Protein AF-A0A3N5ZVC8-F1 (afdb_monomer_lite)

Sequence (121 aa):
MKTKDTGLTPENLPCSFSRRNFIKYSSMAMAASAMPGVLTGCAGFKPRQDCLTQIAQTGTRHKDTVFSPVRIGSIQTRNRILRSATTLGLAEKDGRPKKELIDAYVELCEGGVGAIITGAI

Foldseek 3Di:
DDDDDDDDDPDDDPPDPDPVCPVVPVVPPPPPDDDPDPPPDDPPCPVVVVVVVVVVVPPDPPPVQQQPWDDDPPDIFRGNAEADADDPVQADPVRHHHPVNVVVVVVVVVVPGRYYDYHDD

Secondary structure (DSSP, 8-state):
------------------GGGHHHHTT--S--SS-TT----S----HHHHHHHHHHHS----HHHHHS-EEETTEEESSS-EEEEE--S-B-TTSPBPHHHHHHHHHHHHHT-SEEEEPP-

Radius of gyration: 26.49 Å; chains: 1; bounding box: 66×44×63 Å

pLDDT: mean 71.05, std 23.82, range [29.66, 97.56]

Structure (mmCIF, N/CA/C/O backbone):
data_AF-A0A3N5ZVC8-F1
#
_entry.id   AF-A0A3N5ZVC8-F1
#
loop_
_atom_site.group_PDB
_atom_site.id
_atom_site.type_symbol
_atom_site.label_atom_id
_atom_site.label_alt_id
_atom_site.label_comp_id
_atom_site.label_asym_id
_atom_site.label_entity_id
_atom_site.label_seq_id
_atom_site.pdbx_PDB_ins_code
_atom_site.Cartn_x
_atom_site.Cartn_y
_atom_site.Cartn_z
_atom_site.occupancy
_atom_site.B_iso_or_equiv
_atom_site.auth_seq_id
_atom_site.auth_comp_id
_atom_site.auth_asym_id
_atom_site.auth_atom_id
_atom_site.pdbx_PDB_model_num
ATOM 1 N N . MET A 1 1 ? -40.398 23.083 40.063 1.00 37.56 1 MET A N 1
ATOM 2 C CA . MET A 1 1 ? -39.217 22.339 40.551 1.00 37.56 1 MET A CA 1
ATOM 3 C C . MET A 1 1 ? -39.030 21.125 39.645 1.00 37.56 1 MET A C 1
ATOM 5 O O . MET A 1 1 ? -39.973 20.362 39.513 1.00 37.56 1 MET A O 1
ATOM 9 N N . LYS A 1 2 ? -37.842 21.013 39.030 1.00 33.06 2 LYS A N 1
ATOM 10 C CA . LYS A 1 2 ? -37.340 19.998 38.073 1.00 33.06 2 LYS A CA 1
ATOM 11 C C . LYS A 1 2 ? -37.788 20.080 36.597 1.00 33.06 2 LYS A C 1
ATOM 13 O O . LYS A 1 2 ? -38.912 19.770 36.230 1.00 33.06 2 LYS A O 1
ATOM 18 N N . THR A 1 3 ? -36.798 20.472 35.795 1.00 36.03 3 THR A N 1
ATOM 19 C CA . THR A 1 3 ? -36.576 20.313 34.352 1.00 36.03 3 THR A CA 1
ATOM 20 C C . THR A 1 3 ? -36.542 18.845 33.917 1.00 36.03 3 THR A C 1
ATOM 22 O O . THR A 1 3 ? -36.083 18.015 34.701 1.00 36.03 3 THR A O 1
ATOM 25 N N . LYS A 1 4 ? -36.923 18.550 32.662 1.00 34.22 4 LYS A N 1
ATOM 26 C CA . LYS A 1 4 ? -36.232 17.579 31.788 1.00 34.22 4 LYS A CA 1
ATOM 27 C C . LYS A 1 4 ? -36.441 17.939 30.316 1.00 34.22 4 LYS A C 1
ATOM 29 O O . LYS A 1 4 ? -37.566 18.055 29.839 1.00 34.22 4 LYS A O 1
ATOM 34 N N . ASP A 1 5 ? -35.313 18.109 29.649 1.00 35.38 5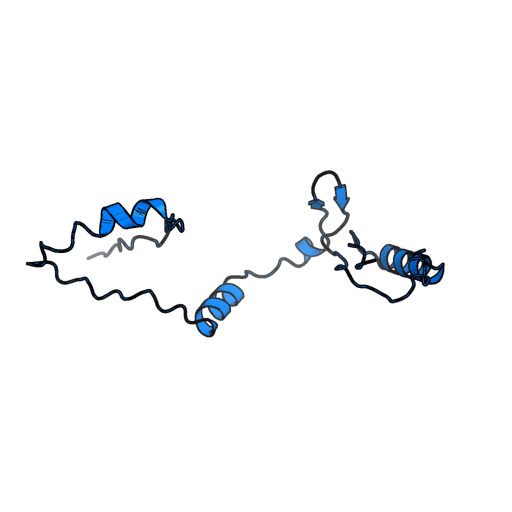 ASP A N 1
ATOM 35 C CA . ASP A 1 5 ? -35.130 18.445 28.248 1.00 35.38 5 ASP A CA 1
ATOM 36 C C . ASP A 1 5 ? -35.619 17.317 27.330 1.00 35.38 5 ASP A C 1
ATOM 38 O O . ASP A 1 5 ? -35.277 16.151 27.520 1.00 35.38 5 ASP A O 1
ATOM 42 N N . THR A 1 6 ? -36.398 17.663 26.307 1.00 33.69 6 THR A N 1
ATOM 43 C CA . THR A 1 6 ? -36.712 16.776 25.175 1.00 33.69 6 THR A CA 1
ATOM 44 C C . THR A 1 6 ? -36.137 17.389 23.903 1.00 33.69 6 THR A C 1
ATOM 46 O O . THR A 1 6 ? -36.844 17.876 23.027 1.00 33.69 6 THR A O 1
ATOM 49 N N . GLY A 1 7 ? -34.805 17.411 23.832 1.00 29.66 7 GLY A N 1
ATOM 50 C CA . GLY A 1 7 ? -34.081 17.683 22.595 1.00 29.66 7 GLY A CA 1
ATOM 51 C C . GLY A 1 7 ? -34.061 16.425 21.731 1.00 29.66 7 GLY A C 1
ATOM 52 O O . GLY A 1 7 ? -33.426 15.440 22.099 1.00 29.66 7 GLY A O 1
ATOM 53 N N . LEU A 1 8 ? -34.773 16.450 20.602 1.00 33.59 8 LEU A N 1
ATOM 54 C CA . LEU A 1 8 ? -34.627 15.455 19.540 1.00 33.59 8 LEU A CA 1
ATOM 55 C C . LEU A 1 8 ? -33.201 15.523 18.968 1.00 33.59 8 LEU A C 1
ATOM 57 O O . LEU A 1 8 ? -32.727 16.596 18.592 1.00 33.59 8 LEU A O 1
ATOM 61 N N . THR A 1 9 ? -32.533 14.376 18.893 1.00 32.16 9 THR A N 1
ATOM 62 C CA . THR A 1 9 ? -31.213 14.210 18.281 1.00 32.16 9 THR A CA 1
ATOM 63 C C . THR A 1 9 ? -31.295 14.277 16.744 1.00 32.16 9 THR A C 1
ATOM 65 O O . THR A 1 9 ? -32.297 13.858 16.159 1.00 32.16 9 THR A O 1
ATOM 68 N N . PRO A 1 10 ? -30.263 14.801 16.050 1.00 40.59 10 PRO A N 1
ATOM 69 C CA . PRO A 1 10 ? -30.205 14.841 14.591 1.00 40.59 10 PRO A CA 1
ATOM 70 C C . PRO A 1 10 ? -29.696 13.500 14.049 1.00 40.59 10 PRO A C 1
ATOM 72 O O . PRO A 1 10 ? -28.586 13.384 13.535 1.00 40.59 10 PRO A O 1
ATOM 75 N N . GLU A 1 11 ? -30.515 12.469 14.181 1.00 42.19 11 GLU A N 1
ATOM 76 C CA . GLU A 1 11 ? -30.265 11.147 13.615 1.00 42.19 11 GLU A CA 1
ATOM 77 C C . GLU A 1 11 ? -31.444 10.879 12.686 1.00 42.19 11 GLU A C 1
ATOM 79 O O . GLU A 1 11 ? -32.588 10.992 13.116 1.00 42.19 11 GLU A O 1
ATOM 84 N N . ASN A 1 12 ? -31.162 10.574 11.415 1.00 39.25 12 ASN A N 1
ATOM 85 C CA . ASN A 1 12 ? -32.102 10.410 10.289 1.00 39.25 12 ASN A CA 1
ATOM 86 C C . ASN A 1 12 ? -32.238 11.626 9.355 1.00 39.25 12 ASN A C 1
ATOM 88 O O . ASN A 1 12 ? -33.325 12.155 9.134 1.00 39.25 12 ASN A O 1
ATOM 92 N N . LEU A 1 13 ? -31.139 12.002 8.696 1.00 42.09 13 LEU A N 1
ATOM 93 C CA . LEU A 1 13 ? -31.212 12.686 7.402 1.00 42.09 13 LEU A CA 1
ATOM 94 C C . LEU A 1 13 ? -31.060 11.642 6.283 1.00 42.09 13 LEU A C 1
ATOM 96 O O . LEU A 1 13 ? -29.940 11.190 6.030 1.00 42.09 13 LEU A O 1
ATOM 100 N N . PRO A 1 14 ? -32.139 11.234 5.587 1.00 35.66 14 PRO A N 1
ATOM 101 C CA . PRO A 1 14 ? -32.006 10.434 4.380 1.00 35.66 14 PRO A CA 1
ATOM 102 C C . PRO A 1 14 ? -31.435 11.319 3.267 1.00 35.66 14 PRO A C 1
ATOM 104 O O . PRO A 1 14 ? -32.157 12.028 2.566 1.00 35.66 14 PRO A O 1
ATOM 107 N N . CYS A 1 15 ? -30.118 11.270 3.083 1.00 37.91 15 CYS A N 1
ATOM 108 C CA . CYS A 1 15 ? -29.471 11.845 1.912 1.00 37.91 15 CYS A CA 1
ATOM 109 C C . CYS A 1 15 ? -29.767 10.946 0.700 1.00 37.91 15 CYS A C 1
ATOM 111 O O . CYS A 1 15 ? -28.985 10.074 0.337 1.00 37.91 15 CYS A O 1
ATOM 113 N N . SER A 1 16 ? -30.946 11.105 0.095 1.00 38.03 16 SER A N 1
ATOM 114 C CA . SER A 1 16 ? -31.233 10.537 -1.225 1.00 38.03 16 SER A CA 1
ATOM 115 C C . SER A 1 16 ? -32.123 11.480 -2.032 1.00 38.03 16 SER A C 1
ATOM 117 O O . SER A 1 16 ? -33.337 11.328 -2.152 1.00 38.03 16 SER A O 1
ATOM 119 N N . PHE A 1 17 ? -31.497 12.497 -2.621 1.00 41.44 17 PHE A N 1
ATOM 120 C CA . PHE A 1 17 ? -32.163 13.340 -3.606 1.00 41.44 17 PHE A CA 1
ATOM 121 C C . PHE A 1 17 ? -32.155 12.623 -4.967 1.00 41.44 17 PHE A C 1
ATOM 123 O O . PHE A 1 17 ? -31.261 12.797 -5.792 1.00 41.44 17 PHE A O 1
ATOM 130 N N . SER A 1 18 ? -33.129 11.733 -5.181 1.00 49.72 18 SER A N 1
ATOM 131 C CA . SER A 1 18 ? -33.330 11.045 -6.462 1.00 49.72 18 SER A CA 1
ATOM 132 C C . SER A 1 18 ? -34.078 11.943 -7.450 1.00 49.72 18 SER A C 1
ATOM 134 O O . SER A 1 18 ? -35.135 12.488 -7.123 1.00 49.72 18 SER A O 1
ATOM 136 N N . ARG A 1 19 ? -33.577 12.034 -8.695 1.00 50.72 19 ARG A N 1
ATOM 137 C CA . ARG A 1 19 ? -34.160 12.830 -9.799 1.00 50.72 19 ARG A CA 1
ATOM 138 C C . ARG A 1 19 ? -35.652 12.551 -10.059 1.00 50.72 19 ARG A C 1
ATOM 140 O O . ARG A 1 19 ? -36.325 13.390 -10.644 1.00 50.72 19 ARG A O 1
ATOM 147 N N . ARG A 1 20 ? -36.192 11.410 -9.610 1.00 49.09 20 ARG A N 1
ATOM 148 C CA . ARG A 1 20 ? -37.611 11.042 -9.791 1.00 49.09 20 ARG A CA 1
ATOM 149 C C . ARG A 1 20 ? -38.582 11.812 -8.891 1.00 49.09 20 ARG A C 1
ATOM 151 O O . ARG A 1 20 ? -39.764 11.872 -9.214 1.00 49.09 20 ARG A O 1
ATOM 158 N N . ASN A 1 21 ? -38.115 12.424 -7.801 1.00 45.31 21 ASN A N 1
ATOM 159 C CA . ASN A 1 21 ? -38.999 13.118 -6.859 1.00 45.31 21 ASN A CA 1
ATOM 160 C C . ASN A 1 21 ? -39.215 14.605 -7.184 1.00 45.31 21 ASN A C 1
ATOM 162 O O . ASN A 1 21 ? -40.078 15.228 -6.576 1.00 45.31 21 ASN A O 1
ATOM 166 N N . PHE A 1 22 ? -38.514 15.163 -8.177 1.00 51.72 22 PHE A N 1
ATOM 167 C CA . PHE A 1 22 ? -38.614 16.584 -8.536 1.00 51.72 22 PHE A CA 1
ATOM 168 C C . PHE A 1 22 ? -40.010 16.982 -9.059 1.00 51.72 22 PHE A C 1
ATOM 170 O O . PHE A 1 22 ? -40.500 18.060 -8.744 1.00 51.72 22 PHE A O 1
ATOM 177 N N . ILE A 1 23 ? -40.699 16.086 -9.779 1.00 57.91 23 ILE A N 1
ATOM 178 C CA . ILE A 1 23 ? -42.028 16.368 -10.361 1.00 57.91 23 ILE A CA 1
ATOM 179 C C . ILE A 1 23 ? -43.133 16.404 -9.292 1.00 57.91 23 ILE A C 1
ATOM 181 O O . ILE A 1 23 ? -44.116 17.121 -9.442 1.00 57.91 23 ILE A O 1
ATOM 185 N N . LYS A 1 24 ? -42.978 15.674 -8.180 1.00 42.00 24 LYS A N 1
ATOM 186 C CA . LYS A 1 24 ? -43.989 15.668 -7.107 1.00 42.00 24 LYS A CA 1
ATOM 187 C C . LYS A 1 24 ? -43.980 16.954 -6.280 1.00 42.00 24 LYS A C 1
ATOM 189 O O . LYS A 1 24 ? -45.006 17.321 -5.723 1.00 42.00 24 LYS A O 1
ATOM 194 N N . TYR A 1 25 ? -42.834 17.629 -6.199 1.00 51.34 25 TYR A N 1
ATOM 195 C CA . TYR A 1 25 ? -42.678 18.821 -5.366 1.00 51.34 25 TYR A CA 1
ATOM 196 C C . TYR A 1 25 ? -43.065 20.129 -6.076 1.00 51.34 25 TYR A C 1
ATOM 198 O O . TYR A 1 25 ? -43.307 21.121 -5.395 1.00 51.34 25 TYR A O 1
ATOM 206 N N . SER A 1 26 ? -43.194 20.154 -7.410 1.00 47.16 26 SER A N 1
ATOM 207 C CA . SER A 1 26 ? -43.572 21.375 -8.143 1.00 47.16 26 SER A CA 1
ATOM 208 C C . SER A 1 26 ? -45.060 21.726 -8.049 1.00 47.16 26 SER A C 1
ATOM 210 O O . SER A 1 26 ? -45.421 22.887 -8.214 1.00 47.16 26 SER A O 1
ATOM 212 N N . SER A 1 27 ? -45.940 20.760 -7.771 1.00 42.78 27 SER A N 1
ATOM 213 C CA . SER A 1 27 ? -47.392 20.998 -7.717 1.00 42.78 27 SER A CA 1
ATOM 214 C C . SER A 1 27 ? -47.896 21.535 -6.373 1.00 42.78 27 SER A C 1
ATOM 216 O O . SER A 1 27 ? -49.091 21.771 -6.230 1.00 42.78 27 SER A O 1
ATOM 218 N N . MET A 1 28 ? -47.019 21.750 -5.387 1.00 46.94 28 MET A N 1
ATOM 219 C CA . MET A 1 28 ? -47.397 22.219 -4.047 1.00 46.94 28 MET A CA 1
ATOM 220 C C . MET A 1 28 ? -46.943 23.665 -3.782 1.00 46.94 28 MET A C 1
ATOM 222 O O . MET A 1 28 ? -46.506 23.996 -2.686 1.00 46.94 28 MET A O 1
ATOM 226 N N . ALA A 1 29 ? -47.025 24.529 -4.800 1.00 45.72 29 ALA A N 1
ATOM 227 C CA . ALA A 1 29 ? -46.593 25.931 -4.731 1.00 45.72 29 ALA A CA 1
ATOM 228 C C . ALA A 1 29 ? -47.737 26.962 -4.592 1.00 45.72 29 ALA A C 1
ATOM 230 O O . ALA A 1 29 ? -47.480 28.158 -4.658 1.00 45.72 29 ALA A O 1
ATOM 231 N N . MET A 1 30 ? -48.990 26.547 -4.373 1.00 47.75 30 MET A N 1
ATOM 232 C CA . MET A 1 30 ? -50.128 27.473 -4.204 1.00 47.75 30 MET A CA 1
ATOM 233 C C . MET A 1 30 ? -51.018 27.069 -3.021 1.00 47.75 30 MET A C 1
ATOM 235 O O . MET A 1 30 ? -52.198 26.778 -3.168 1.00 47.75 30 MET A O 1
ATOM 239 N N . ALA A 1 31 ? -50.432 27.042 -1.827 1.00 43.16 31 ALA A N 1
ATOM 240 C CA . ALA A 1 31 ? -51.160 27.167 -0.561 1.00 43.16 31 ALA A CA 1
ATOM 241 C C . ALA A 1 31 ? -50.246 27.851 0.471 1.00 43.16 31 ALA A C 1
ATOM 243 O O . ALA A 1 31 ? -50.002 27.350 1.564 1.00 43.16 31 ALA A O 1
ATOM 244 N N . ALA A 1 32 ? -49.665 28.987 0.079 1.00 45.91 32 ALA A N 1
ATOM 245 C CA . ALA A 1 32 ? -48.853 29.830 0.947 1.00 45.91 32 ALA A CA 1
ATOM 246 C C . ALA A 1 32 ? -49.749 30.841 1.679 1.00 45.91 32 ALA A C 1
ATOM 248 O O . ALA A 1 32 ? -49.700 32.041 1.431 1.00 45.91 32 ALA A O 1
ATOM 249 N N . SER A 1 33 ? -50.580 30.354 2.596 1.00 43.09 33 SER A N 1
ATOM 250 C CA . SER A 1 33 ? -51.133 31.193 3.657 1.00 43.09 33 SER A CA 1
ATOM 251 C C . SER A 1 33 ? -51.058 30.412 4.960 1.00 43.09 33 SER A C 1
ATOM 253 O O . SER A 1 33 ? -51.728 29.396 5.109 1.00 43.09 33 SER A O 1
ATOM 255 N N . ALA A 1 34 ? -50.234 30.924 5.873 1.00 46.41 34 ALA A N 1
ATOM 256 C CA . ALA A 1 34 ? -49.970 30.419 7.217 1.00 46.41 34 ALA A CA 1
ATOM 257 C C . ALA A 1 34 ? -49.082 29.168 7.305 1.00 46.41 34 ALA A C 1
ATOM 259 O O . ALA A 1 34 ? -49.576 28.094 7.609 1.00 46.41 34 ALA A O 1
ATOM 260 N N . MET A 1 35 ? -47.758 29.347 7.168 1.00 43.81 35 MET A N 1
ATOM 261 C CA . MET A 1 35 ? -46.785 28.756 8.104 1.00 43.81 35 MET A CA 1
ATOM 262 C C . MET A 1 35 ? -45.559 29.676 8.263 1.00 43.81 35 MET A C 1
ATOM 264 O O . MET A 1 35 ? -44.806 29.864 7.305 1.00 43.81 35 MET A O 1
ATOM 268 N N . PRO A 1 36 ? -45.331 30.268 9.451 1.00 41.16 36 PRO A N 1
ATOM 269 C CA . PRO A 1 36 ? -44.066 30.916 9.767 1.00 41.16 36 PRO A CA 1
ATOM 270 C C . PRO A 1 36 ? -43.015 29.820 9.986 1.00 41.16 36 PRO A C 1
ATOM 272 O O . PRO A 1 36 ? -43.103 29.053 10.939 1.00 41.16 36 PRO A O 1
ATOM 275 N N . GLY A 1 37 ? -42.038 29.711 9.084 1.00 39.84 37 GLY A N 1
ATOM 276 C CA . GLY A 1 37 ? -40.944 28.745 9.251 1.00 39.84 37 GLY A CA 1
ATOM 277 C C . GLY A 1 37 ? -40.137 28.397 8.002 1.00 39.84 37 GLY A C 1
ATOM 278 O O . GLY A 1 37 ? -39.110 27.737 8.117 1.00 39.84 37 GLY A O 1
ATOM 279 N N . VAL A 1 38 ? -40.531 28.857 6.812 1.00 40.47 38 VAL A N 1
ATOM 280 C CA . VAL A 1 38 ? -39.799 28.582 5.562 1.00 40.47 38 VAL A CA 1
ATOM 281 C C . VAL A 1 38 ? -38.718 29.645 5.323 1.00 40.47 38 VAL A C 1
ATOM 283 O O . VAL A 1 38 ? -38.777 30.415 4.373 1.00 40.47 38 VAL A O 1
ATOM 286 N N . LEU A 1 39 ? -37.732 29.716 6.219 1.00 42.34 39 LEU A N 1
ATOM 287 C CA . LEU A 1 39 ? -36.457 30.412 5.976 1.00 42.34 39 LEU A CA 1
ATOM 288 C C . LEU A 1 39 ? -35.257 29.590 6.461 1.00 42.34 39 LEU A C 1
ATOM 290 O O . LEU A 1 39 ? -34.207 30.135 6.788 1.00 42.34 39 LEU A O 1
ATOM 294 N N . THR A 1 40 ? -35.356 28.262 6.474 1.00 46.44 40 THR A N 1
ATOM 295 C CA . THR A 1 40 ? -34.147 27.430 6.481 1.00 46.44 40 THR A CA 1
ATOM 296 C C . THR A 1 40 ? -33.722 27.232 5.033 1.00 46.44 40 THR A C 1
ATOM 298 O O . THR A 1 40 ? -34.011 26.223 4.394 1.00 46.44 40 THR A O 1
ATOM 301 N N . GLY A 1 41 ? -33.068 28.265 4.490 1.00 43.88 41 GLY A N 1
ATOM 302 C CA . GLY A 1 41 ? -32.248 28.114 3.294 1.00 43.88 41 GLY A CA 1
ATOM 303 C C . GLY A 1 41 ? -31.284 26.944 3.479 1.00 43.88 41 GLY A C 1
ATOM 304 O O . GLY A 1 41 ? -30.955 26.590 4.614 1.00 43.88 41 GLY A O 1
ATOM 305 N N . CYS A 1 42 ? -30.876 26.331 2.363 1.00 52.41 42 CYS A N 1
ATOM 306 C CA . CYS A 1 42 ? -29.907 25.238 2.316 1.00 52.41 42 CYS A CA 1
ATOM 307 C C . CYS A 1 42 ? -28.852 25.445 3.402 1.00 52.41 42 CYS A C 1
ATOM 309 O O . CYS A 1 42 ? -28.140 26.450 3.349 1.00 52.41 42 CYS A O 1
ATOM 311 N N . ALA A 1 43 ? -28.818 24.556 4.405 1.00 56.66 43 ALA A N 1
ATOM 312 C CA . ALA A 1 43 ? -27.860 24.632 5.496 1.00 56.66 43 ALA A CA 1
ATOM 313 C C . ALA A 1 43 ? -26.485 24.876 4.873 1.00 56.66 43 ALA A C 1
ATOM 315 O O . ALA A 1 43 ? -26.006 24.061 4.083 1.00 56.66 43 ALA A O 1
ATOM 316 N N . GLY A 1 44 ? -25.940 26.072 5.105 1.00 59.34 44 GLY A N 1
ATOM 317 C CA .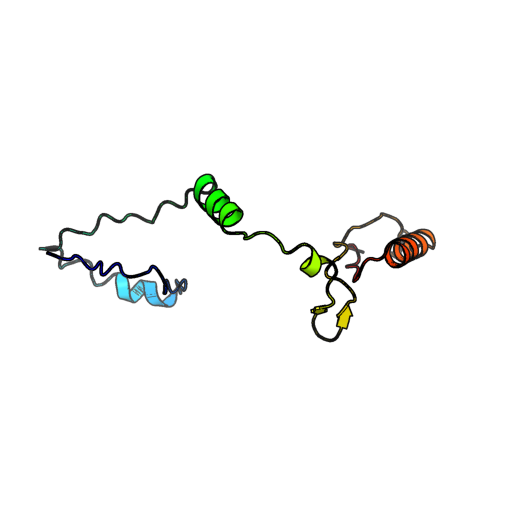 GLY A 1 44 ? -24.730 26.515 4.439 1.00 59.34 44 GLY A CA 1
ATOM 318 C C . GLY A 1 44 ? -23.609 25.589 4.861 1.00 59.34 44 GLY A C 1
ATOM 319 O O . GLY A 1 44 ? -23.128 25.711 5.982 1.00 59.34 44 GLY A O 1
ATOM 320 N N . PHE A 1 45 ? -23.229 24.665 3.981 1.00 56.44 45 PHE A N 1
ATOM 321 C CA . PHE A 1 45 ? -22.033 23.857 4.142 1.00 56.44 45 PHE A CA 1
ATOM 322 C C . PHE A 1 45 ? -20.870 24.833 4.301 1.00 56.44 45 PHE A C 1
ATOM 324 O O . PHE A 1 45 ? -20.503 25.538 3.354 1.00 56.44 45 PHE A O 1
ATOM 331 N N . LYS A 1 46 ? -20.354 24.954 5.524 1.00 69.75 46 LYS A N 1
ATOM 332 C CA . LYS A 1 46 ? -19.223 25.816 5.846 1.00 69.75 46 LYS A CA 1
ATOM 333 C C . LYS A 1 46 ? -18.013 24.900 5.840 1.00 69.75 46 LYS A C 1
ATOM 335 O O . LYS A 1 46 ? -17.672 24.344 6.886 1.00 69.75 46 LYS A O 1
ATOM 340 N N . PRO A 1 47 ? -17.320 24.766 4.693 1.00 70.31 47 PRO A N 1
ATOM 341 C CA . PRO A 1 47 ? -16.351 23.697 4.470 1.00 70.31 47 PRO A CA 1
ATOM 342 C C . PRO A 1 47 ? -15.287 23.648 5.566 1.00 70.31 47 PRO A C 1
ATOM 344 O O . PRO A 1 47 ? -14.866 22.575 5.972 1.00 70.31 47 PRO A O 1
ATOM 347 N N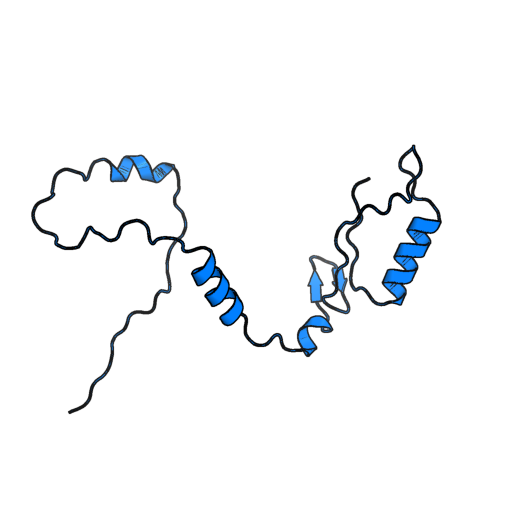 . ARG A 1 48 ? -14.887 24.805 6.107 1.00 67.50 48 ARG A N 1
ATOM 348 C CA . ARG A 1 48 ? -13.893 24.883 7.180 1.00 67.50 48 ARG A CA 1
ATOM 349 C C . ARG A 1 48 ? -14.422 24.423 8.539 1.00 67.50 48 ARG A C 1
ATOM 351 O O . ARG A 1 48 ? -13.742 23.663 9.216 1.00 67.50 48 ARG A O 1
ATOM 358 N N . GLN A 1 49 ? -15.600 24.891 8.948 1.00 77.69 49 GLN A N 1
ATOM 359 C CA . GLN A 1 49 ? -16.113 24.637 10.297 1.00 77.69 49 GLN A CA 1
ATOM 360 C C . GLN A 1 49 ? -16.605 23.195 10.438 1.00 77.69 49 GLN A C 1
ATOM 362 O O . GLN A 1 49 ? -16.333 22.560 11.457 1.00 77.69 49 GLN A O 1
ATOM 367 N N . ASP A 1 50 ? -17.235 22.678 9.382 1.00 76.62 50 ASP A N 1
ATOM 368 C CA . ASP A 1 50 ? -17.772 21.319 9.323 1.00 76.62 50 ASP A CA 1
ATOM 369 C C . ASP A 1 50 ? -16.634 20.284 9.248 1.00 76.62 50 ASP A C 1
ATOM 371 O O . ASP A 1 50 ? -16.655 19.271 9.947 1.00 76.62 50 ASP A O 1
ATOM 375 N N . CYS A 1 51 ? -15.562 20.572 8.494 1.00 72.94 51 CYS A N 1
ATOM 376 C CA . CYS A 1 51 ? -14.364 19.723 8.492 1.00 72.94 51 CYS A CA 1
ATOM 377 C C . CYS A 1 51 ? -13.646 19.733 9.847 1.00 72.94 51 CYS A C 1
ATOM 379 O O . CYS A 1 51 ? -13.208 18.686 10.320 1.00 72.94 51 CYS A O 1
ATOM 381 N N . LEU A 1 52 ? -13.520 20.895 10.497 1.00 71.00 52 LEU A N 1
ATOM 382 C CA . LEU A 1 52 ? -12.882 20.980 11.814 1.00 71.00 52 LEU A CA 1
ATOM 383 C C . LEU A 1 52 ? -13.676 20.223 12.880 1.00 71.00 52 LEU A C 1
ATOM 385 O O . LEU A 1 52 ? -13.070 19.582 13.735 1.00 71.00 52 LEU A O 1
ATOM 389 N N . THR A 1 53 ? -15.008 20.235 12.806 1.00 72.19 53 THR A N 1
ATOM 390 C CA . THR A 1 53 ? -15.842 19.418 13.698 1.00 72.19 53 THR A CA 1
ATOM 391 C C . THR A 1 53 ? -15.697 17.927 13.408 1.00 72.19 53 THR A C 1
ATOM 393 O O . THR A 1 53 ? -15.602 17.164 14.361 1.00 72.19 53 THR A O 1
ATOM 396 N N . GLN A 1 54 ? -15.570 17.496 12.148 1.00 69.00 54 GLN A N 1
ATOM 397 C CA . GLN A 1 54 ? -15.275 16.090 11.813 1.00 69.00 54 GLN A CA 1
ATOM 398 C C . GLN A 1 54 ? -13.896 15.631 12.310 1.00 69.00 54 GLN A C 1
ATOM 400 O O . GLN A 1 54 ? -13.755 14.533 12.852 1.00 69.00 54 GLN A O 1
ATOM 405 N N . ILE A 1 55 ? -12.870 16.474 12.172 1.00 70.38 55 ILE A N 1
ATOM 406 C CA . ILE A 1 55 ? -11.524 16.179 12.681 1.00 70.38 55 ILE A CA 1
ATOM 407 C C . ILE A 1 55 ? -11.537 16.140 14.216 1.00 70.38 55 ILE A C 1
ATOM 409 O O . ILE A 1 55 ? -10.941 15.243 14.802 1.00 70.38 55 ILE A O 1
ATOM 413 N N . ALA A 1 56 ? -12.273 17.043 14.871 1.00 65.06 56 ALA A N 1
ATOM 414 C CA . ALA A 1 56 ? -12.450 17.041 16.325 1.00 65.06 56 ALA A CA 1
ATOM 415 C C . ALA A 1 56 ? -13.279 15.844 16.835 1.00 65.06 56 ALA A C 1
ATOM 417 O O . ALA A 1 56 ? -13.029 15.347 17.929 1.00 65.06 56 ALA A O 1
ATOM 418 N N . GLN A 1 57 ? -14.236 15.354 16.038 1.00 59.44 57 GLN A N 1
ATOM 419 C CA . GLN A 1 57 ? -15.010 14.130 16.293 1.00 59.44 57 GLN A CA 1
ATOM 420 C C . GLN A 1 57 ? -14.228 12.852 15.982 1.00 59.44 57 GLN A C 1
ATOM 422 O O . GLN A 1 57 ? -14.670 11.759 16.343 1.00 59.44 57 GLN A O 1
ATOM 427 N N . THR A 1 58 ? -13.068 12.960 15.327 1.00 60.75 58 THR A N 1
ATOM 428 C CA . THR A 1 58 ? -12.167 11.825 15.141 1.00 60.75 58 THR A CA 1
ATOM 429 C C . THR A 1 58 ? -11.537 11.525 16.497 1.00 60.75 58 THR A C 1
ATOM 431 O O . THR A 1 58 ? -10.467 12.030 16.829 1.00 60.75 58 THR A O 1
ATOM 434 N N . GLY A 1 59 ? -12.255 10.740 17.306 1.00 61.12 59 GLY A N 1
ATOM 435 C CA . GLY A 1 59 ? -11.812 10.293 18.620 1.00 61.12 59 GLY A CA 1
ATOM 436 C C . GLY A 1 59 ? -10.382 9.765 18.561 1.00 61.12 59 GLY A C 1
ATOM 437 O O . GLY A 1 59 ? -9.954 9.225 17.536 1.00 61.12 59 GLY A O 1
ATOM 438 N N . THR A 1 60 ? -9.646 9.969 19.654 1.00 60.28 60 THR A N 1
ATOM 439 C CA . THR A 1 60 ? -8.285 9.471 19.889 1.00 60.28 60 THR A CA 1
ATOM 440 C C . THR A 1 60 ? -8.056 8.155 19.152 1.00 60.28 60 THR A C 1
ATOM 442 O O . THR A 1 60 ? -8.580 7.112 19.542 1.00 60.28 60 THR A O 1
ATOM 445 N N . ARG A 1 61 ? -7.303 8.194 18.040 1.00 59.84 61 ARG A N 1
ATOM 446 C CA . ARG A 1 61 ? -6.936 6.968 17.327 1.00 59.84 61 ARG A CA 1
ATOM 447 C C . ARG A 1 61 ? -6.183 6.100 18.322 1.00 59.84 61 ARG A C 1
ATOM 449 O O . ARG A 1 61 ? -5.061 6.428 18.701 1.00 59.84 61 ARG A O 1
ATOM 456 N N . HIS A 1 62 ? -6.821 5.025 18.775 1.00 64.12 62 HIS A N 1
ATOM 457 C CA . HIS A 1 62 ? -6.211 4.080 19.695 1.00 64.12 62 HIS A CA 1
ATOM 458 C C . HIS A 1 62 ? -4.940 3.569 19.014 1.00 64.12 62 HIS A C 1
ATOM 460 O O . HIS A 1 62 ? -5.018 2.989 17.925 1.00 64.12 62 HIS A O 1
ATOM 466 N N . LYS A 1 63 ? -3.775 3.854 19.608 1.00 63.12 63 LYS A N 1
ATOM 467 C CA . LYS A 1 63 ? -2.440 3.594 19.037 1.00 63.12 63 LYS A CA 1
ATOM 468 C C . LYS A 1 63 ? -2.294 2.148 18.541 1.00 63.12 63 LYS A C 1
ATOM 470 O O . LYS A 1 63 ? -1.652 1.890 17.526 1.00 63.12 63 LYS A O 1
ATOM 475 N N . ASP A 1 64 ? -2.998 1.240 19.204 1.00 76.00 64 ASP A N 1
ATOM 476 C CA . ASP A 1 64 ? -2.985 -0.201 18.966 1.00 76.00 64 ASP A CA 1
ATOM 477 C C . ASP A 1 64 ? -3.742 -0.617 17.692 1.00 76.00 64 ASP A C 1
ATOM 479 O O . ASP A 1 64 ? -3.463 -1.661 17.106 1.00 76.00 64 ASP A O 1
ATOM 483 N N . THR A 1 65 ? -4.664 0.211 17.185 1.00 88.94 65 THR A N 1
ATOM 484 C CA . THR A 1 65 ? -5.482 -0.145 16.007 1.00 88.94 65 THR A CA 1
ATOM 485 C C . THR A 1 65 ? -4.689 -0.171 14.706 1.00 88.94 65 THR A C 1
ATOM 487 O O . THR A 1 65 ? -4.997 -0.978 13.830 1.00 88.94 65 THR A O 1
ATOM 490 N N . VAL A 1 66 ? -3.655 0.664 14.566 1.00 92.06 66 VAL A N 1
ATOM 491 C CA . VAL A 1 66 ? -2.855 0.758 13.332 1.00 92.06 66 VAL A CA 1
ATOM 492 C C . VAL A 1 66 ? -2.058 -0.526 13.093 1.00 92.06 66 VAL A C 1
ATOM 494 O O . VAL A 1 66 ? -1.989 -1.012 11.966 1.00 92.06 66 VAL A O 1
ATOM 497 N N . PHE A 1 67 ? -1.507 -1.105 14.158 1.00 93.62 67 PHE A N 1
ATOM 498 C CA . PHE A 1 67 ? -0.705 -2.329 14.100 1.00 93.62 67 PHE A CA 1
ATOM 499 C C . PHE A 1 67 ? -1.526 -3.603 14.318 1.00 93.62 67 PHE A C 1
ATOM 501 O O . PHE A 1 67 ? -0.985 -4.696 14.200 1.00 93.62 67 PHE A O 1
ATOM 508 N N . SER A 1 68 ? -2.826 -3.472 14.598 1.00 94.56 68 SER A N 1
ATOM 509 C CA . SER A 1 68 ? -3.727 -4.617 14.700 1.00 94.56 68 SER A CA 1
ATOM 510 C C . SER A 1 68 ? -3.975 -5.263 13.329 1.00 94.56 68 SER A C 1
ATOM 512 O O 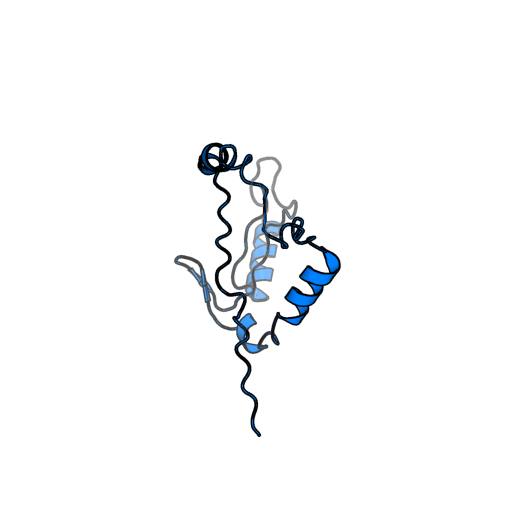. SER A 1 68 ? -4.088 -4.547 12.323 1.00 94.56 68 SER A O 1
ATOM 514 N N . PRO A 1 69 ? -4.113 -6.597 13.268 1.00 95.19 69 PRO A N 1
ATOM 515 C CA . PRO A 1 69 ? -4.447 -7.290 12.034 1.00 95.19 69 PRO A CA 1
ATOM 516 C C . PRO A 1 69 ? -5.846 -6.909 11.536 1.00 95.19 69 PRO A C 1
ATOM 518 O O . PRO A 1 69 ? -6.750 -6.593 12.316 1.00 95.19 69 PRO A O 1
ATOM 521 N N . VAL A 1 70 ? -6.037 -6.950 10.217 1.00 95.44 70 VAL A N 1
ATOM 522 C CA . VAL A 1 70 ? -7.326 -6.671 9.571 1.00 95.44 70 VAL A CA 1
ATOM 523 C C . VAL A 1 70 ? -7.513 -7.564 8.347 1.00 95.44 70 VAL A C 1
ATOM 525 O O . VAL A 1 70 ? -6.551 -8.010 7.727 1.00 95.44 70 VAL A O 1
ATOM 528 N N . ARG A 1 71 ? -8.765 -7.858 7.997 1.00 96.31 71 ARG A N 1
ATOM 529 C CA . ARG A 1 71 ? -9.109 -8.557 6.757 1.00 96.31 71 ARG A CA 1
ATOM 530 C C . ARG A 1 71 ? -9.573 -7.540 5.713 1.00 96.31 71 ARG A C 1
ATOM 532 O O . ARG A 1 71 ? -10.481 -6.758 5.985 1.00 96.31 71 ARG A O 1
ATOM 539 N N . ILE A 1 72 ? -8.967 -7.572 4.529 1.00 94.81 72 ILE A N 1
ATOM 540 C CA . ILE A 1 72 ? -9.337 -6.765 3.361 1.00 94.81 72 ILE A CA 1
ATOM 541 C C . ILE A 1 72 ? -9.788 -7.735 2.265 1.00 94.81 72 ILE A C 1
ATOM 543 O O . ILE A 1 72 ? -8.974 -8.433 1.662 1.00 94.81 72 ILE A O 1
ATOM 547 N N . GLY A 1 73 ? -11.101 -7.828 2.037 1.00 94.44 73 GLY A N 1
ATOM 548 C CA . GLY A 1 73 ? -11.671 -8.839 1.143 1.00 94.44 73 GLY A CA 1
ATOM 549 C C . GLY A 1 73 ? -11.350 -10.259 1.628 1.00 94.44 73 GLY A C 1
ATOM 550 O O . GLY A 1 73 ? -11.721 -10.639 2.739 1.00 94.44 73 GLY A O 1
ATOM 551 N N . SER A 1 74 ? -10.646 -11.036 0.805 1.00 96.38 74 SER A N 1
ATOM 552 C CA . SER A 1 74 ? -10.166 -12.386 1.137 1.00 96.38 74 SER A CA 1
ATOM 553 C C . SER A 1 74 ? -8.769 -12.416 1.774 1.00 96.38 74 SER A C 1
ATOM 555 O O . SER A 1 74 ? -8.351 -13.471 2.246 1.00 96.38 74 SER A O 1
ATOM 557 N N . ILE A 1 75 ? -8.053 -11.287 1.819 1.00 95.25 75 ILE A N 1
ATOM 558 C CA . ILE A 1 75 ? -6.667 -11.207 2.297 1.00 95.25 75 ILE A CA 1
ATOM 559 C C . ILE A 1 75 ? -6.652 -10.808 3.774 1.00 95.25 75 ILE A C 1
ATOM 561 O O . ILE A 1 75 ? -7.349 -9.882 4.191 1.00 95.25 75 ILE A O 1
ATOM 565 N N . GLN A 1 76 ? -5.838 -11.492 4.577 1.00 96.06 76 GLN A N 1
ATOM 566 C CA . GLN A 1 76 ? -5.575 -11.120 5.966 1.00 96.06 76 GLN A CA 1
ATOM 567 C C . GLN A 1 76 ? -4.230 -10.395 6.052 1.00 96.06 76 GLN A C 1
ATOM 569 O O . GLN A 1 76 ? -3.206 -10.950 5.661 1.00 96.06 76 GLN A O 1
ATOM 574 N N . THR A 1 77 ? -4.225 -9.163 6.560 1.00 95.56 77 THR A N 1
ATOM 575 C CA . THR A 1 77 ? -3.007 -8.372 6.759 1.00 95.56 77 THR A CA 1
ATOM 576 C C . THR A 1 77 ? -2.647 -8.317 8.238 1.00 95.56 77 THR A C 1
ATOM 578 O O . THR A 1 77 ? -3.505 -8.296 9.123 1.00 95.56 77 THR A O 1
ATOM 581 N N . ARG A 1 78 ? -1.343 -8.275 8.516 1.00 94.44 78 ARG A N 1
ATOM 582 C CA . ARG A 1 78 ? -0.803 -8.215 9.882 1.00 94.44 78 ARG A CA 1
ATOM 583 C C . ARG A 1 78 ? -0.995 -6.860 10.564 1.00 94.44 78 ARG A C 1
ATOM 585 O O . ARG A 1 78 ? -0.970 -6.789 11.783 1.00 94.44 78 ARG A O 1
ATOM 592 N N . ASN A 1 79 ? -1.159 -5.800 9.776 1.00 95.62 79 ASN A N 1
ATOM 593 C CA . ASN A 1 79 ? -1.384 -4.432 10.229 1.00 95.62 79 ASN A CA 1
ATOM 594 C C . ASN A 1 79 ? -2.264 -3.675 9.218 1.00 95.62 79 ASN A C 1
ATOM 596 O O . ASN A 1 79 ? -2.578 -4.183 8.136 1.00 95.62 79 ASN A O 1
ATOM 600 N N . ARG A 1 80 ? -2.652 -2.447 9.570 1.00 95.19 80 ARG A N 1
ATOM 601 C CA . ARG A 1 80 ? -3.453 -1.538 8.733 1.00 95.19 80 ARG A CA 1
ATOM 602 C C . ARG A 1 80 ? -2.585 -0.525 7.979 1.00 95.19 80 ARG A C 1
ATOM 604 O O . ARG A 1 80 ? -3.054 0.564 7.653 1.00 95.19 80 ARG A O 1
ATOM 611 N N . ILE A 1 81 ? -1.317 -0.861 7.735 1.00 95.38 81 ILE A N 1
ATOM 612 C CA . ILE A 1 81 ? -0.369 -0.013 7.011 1.00 95.38 81 ILE A CA 1
ATOM 613 C C . ILE A 1 81 ? -0.365 -0.457 5.554 1.00 95.38 81 ILE A C 1
ATOM 615 O O . ILE A 1 81 ? 0.065 -1.565 5.231 1.00 95.38 81 ILE A O 1
ATOM 619 N N . LEU A 1 82 ? -0.856 0.419 4.681 1.00 95.44 82 LEU A N 1
ATOM 620 C CA . LEU A 1 82 ? -0.899 0.194 3.243 1.00 95.44 82 LEU A CA 1
ATOM 621 C C . LEU A 1 82 ? 0.009 1.186 2.527 1.00 95.44 82 LEU A C 1
ATOM 623 O O . LEU A 1 82 ? 0.012 2.378 2.842 1.00 95.44 82 LEU A O 1
ATOM 627 N N . ARG A 1 83 ? 0.727 0.704 1.513 1.00 95.31 83 ARG A N 1
ATOM 628 C CA . ARG A 1 83 ? 1.413 1.572 0.556 1.00 95.31 83 ARG A CA 1
ATOM 629 C C . ARG A 1 83 ? 0.462 1.918 -0.591 1.00 95.31 83 ARG A C 1
ATOM 631 O O . ARG A 1 83 ? -0.015 1.024 -1.286 1.00 95.31 83 ARG A O 1
ATOM 638 N N . SER A 1 84 ? 0.219 3.212 -0.804 1.00 96.12 84 SER A N 1
ATOM 639 C CA . SER A 1 84 ? -0.594 3.711 -1.925 1.00 96.12 84 SER A CA 1
ATOM 640 C C . SER A 1 84 ? 0.044 3.415 -3.284 1.00 96.12 84 SER A C 1
ATOM 642 O O . SER A 1 84 ? 1.270 3.334 -3.372 1.00 96.12 84 SER A O 1
ATOM 644 N N . ALA A 1 85 ? -0.781 3.361 -4.334 1.00 94.44 85 ALA A N 1
ATOM 645 C CA . ALA A 1 85 ? -0.335 3.265 -5.722 1.00 94.44 85 ALA A CA 1
ATOM 646 C C . ALA A 1 85 ? 0.654 4.392 -6.043 1.00 94.44 85 ALA A C 1
ATOM 648 O O . ALA A 1 85 ? 0.310 5.574 -6.012 1.00 94.44 85 ALA A O 1
ATOM 649 N N . THR A 1 86 ? 1.913 4.048 -6.300 1.00 93.75 86 THR A N 1
ATOM 650 C CA . THR A 1 86 ? 2.947 5.018 -6.677 1.00 93.75 86 THR A CA 1
ATOM 651 C C . THR A 1 86 ? 3.808 4.436 -7.776 1.00 93.75 86 THR 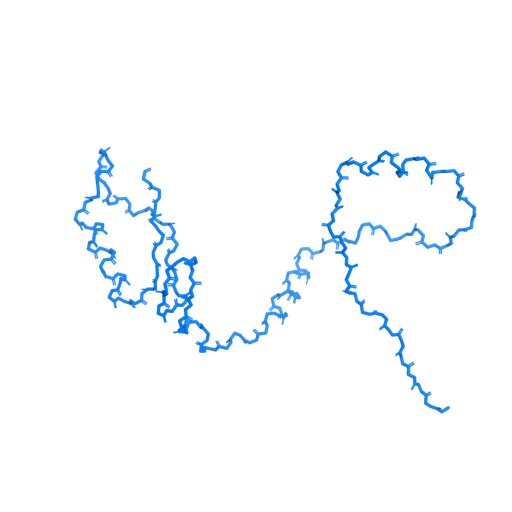A C 1
ATOM 653 O O . THR A 1 86 ? 4.411 3.379 -7.611 1.00 93.75 86 THR A O 1
ATOM 656 N N . THR A 1 87 ? 3.852 5.141 -8.901 1.00 92.25 87 THR A N 1
ATOM 657 C CA . THR A 1 87 ? 4.708 4.798 -10.032 1.00 92.25 87 THR A CA 1
ATOM 658 C C . THR A 1 87 ? 6.136 5.224 -9.707 1.00 92.25 87 THR A C 1
ATOM 660 O O . THR A 1 87 ? 6.407 6.407 -9.529 1.00 92.25 87 THR A O 1
ATOM 663 N N . LEU A 1 88 ? 7.041 4.248 -9.600 1.00 91.06 88 LEU A N 1
ATOM 664 C CA . LEU A 1 88 ? 8.448 4.479 -9.246 1.00 91.06 88 LEU A CA 1
ATOM 665 C C . LEU A 1 88 ? 9.344 4.757 -10.465 1.00 91.06 88 LEU A C 1
ATOM 667 O O . LEU A 1 88 ? 10.519 5.051 -10.297 1.00 91.06 88 LEU A O 1
ATOM 671 N N . GLY A 1 89 ? 8.818 4.650 -11.691 1.00 92.38 89 GLY A N 1
ATOM 672 C CA . GLY A 1 89 ? 9.618 4.817 -12.913 1.00 92.38 89 GLY A CA 1
ATOM 673 C C . GLY A 1 89 ? 10.654 3.705 -13.132 1.00 92.38 89 GLY A C 1
ATOM 674 O O . GLY A 1 89 ? 11.563 3.857 -13.939 1.00 92.38 89 GLY A O 1
ATOM 675 N N . LEU A 1 90 ? 10.513 2.582 -12.421 1.00 93.31 90 LEU A N 1
ATOM 676 C CA . LEU A 1 90 ? 11.413 1.424 -12.466 1.00 93.31 90 LEU A CA 1
ATOM 677 C C . LEU A 1 90 ? 10.878 0.306 -13.379 1.00 93.31 90 LEU A C 1
ATOM 679 O O . LEU A 1 90 ? 11.166 -0.870 -13.176 1.00 93.31 90 LEU A O 1
ATOM 683 N N . ALA A 1 91 ? 10.071 0.670 -14.372 1.00 92.25 91 ALA A N 1
ATOM 684 C CA . ALA A 1 91 ? 9.673 -0.223 -15.452 1.00 92.25 91 ALA A CA 1
ATOM 685 C C . ALA A 1 91 ? 10.528 0.054 -16.698 1.00 92.25 91 ALA A C 1
ATOM 687 O O . ALA A 1 91 ? 11.046 1.158 -16.892 1.00 92.25 91 ALA A O 1
ATOM 688 N N . GLU A 1 92 ? 10.709 -0.962 -17.530 1.00 91.38 92 GLU A N 1
ATOM 689 C CA . GLU A 1 92 ? 11.267 -0.833 -18.870 1.00 91.38 92 GLU A CA 1
ATOM 690 C C . GLU A 1 92 ? 10.290 -0.126 -19.816 1.00 91.38 92 GLU A C 1
ATOM 692 O O . GLU A 1 92 ? 9.104 0.036 -19.524 1.00 91.38 92 GLU A O 1
ATOM 697 N N . LYS A 1 93 ? 10.783 0.284 -20.991 1.00 90.69 93 LYS A N 1
ATOM 698 C CA . LYS A 1 93 ? 9.958 0.954 -22.016 1.00 90.69 93 LYS A CA 1
ATOM 699 C C . LYS A 1 93 ? 8.800 0.092 -22.529 1.00 90.69 93 LYS A C 1
ATOM 701 O O . LYS A 1 93 ? 7.829 0.635 -23.042 1.00 90.69 93 LYS A O 1
ATOM 706 N N . ASP A 1 94 ? 8.919 -1.227 -22.424 1.00 91.88 94 ASP A N 1
ATOM 707 C CA . ASP A 1 94 ? 7.887 -2.200 -22.786 1.00 91.88 94 ASP A CA 1
ATOM 708 C C . ASP A 1 94 ? 6.938 -2.534 -21.617 1.00 91.88 94 ASP A C 1
ATOM 710 O O . ASP A 1 94 ? 6.086 -3.412 -21.746 1.00 91.88 94 ASP A O 1
ATOM 714 N N . GLY A 1 95 ? 7.081 -1.846 -20.477 1.00 90.12 95 GLY A N 1
ATOM 715 C CA . GLY A 1 95 ? 6.269 -2.041 -19.277 1.00 90.12 95 GLY A CA 1
ATOM 716 C C . GLY A 1 95 ? 6.740 -3.184 -18.375 1.00 90.12 95 GLY A C 1
ATOM 717 O O . GLY A 1 95 ? 6.098 -3.456 -17.358 1.00 90.12 95 GLY A O 1
ATOM 718 N N . ARG A 1 96 ? 7.851 -3.864 -18.693 1.00 93.56 96 ARG A N 1
ATOM 719 C CA . ARG A 1 96 ? 8.371 -4.932 -17.826 1.00 93.56 96 ARG A CA 1
ATOM 720 C C . ARG A 1 96 ? 8.954 -4.355 -16.534 1.00 93.56 96 ARG A C 1
ATOM 722 O O . ARG A 1 96 ? 9.689 -3.371 -16.587 1.00 93.56 96 ARG A O 1
ATOM 729 N N . PRO A 1 97 ? 8.676 -4.956 -15.367 1.00 93.31 97 PRO A N 1
ATOM 730 C CA . PRO A 1 97 ? 9.282 -4.515 -14.119 1.00 93.31 97 PRO A CA 1
ATOM 731 C C . PRO A 1 97 ? 10.792 -4.774 -14.160 1.00 93.31 97 PRO A C 1
ATOM 733 O O . PRO A 1 97 ? 11.221 -5.894 -14.448 1.00 93.31 97 PRO A O 1
ATOM 736 N N . LYS A 1 98 ? 11.600 -3.754 -13.860 1.00 95.00 98 LYS A N 1
ATOM 737 C CA . LYS A 1 98 ? 13.039 -3.947 -13.668 1.00 95.00 98 LYS A CA 1
ATOM 738 C C . LYS A 1 98 ? 13.308 -4.599 -12.315 1.00 95.00 98 LYS A C 1
ATOM 740 O O . LYS A 1 98 ? 12.455 -4.586 -11.423 1.00 95.00 98 LYS A O 1
ATOM 745 N N . LYS A 1 99 ? 14.515 -5.135 -12.139 1.00 96.25 99 LYS A N 1
ATOM 746 C CA . LYS A 1 99 ? 14.925 -5.760 -10.876 1.00 96.25 99 LYS A CA 1
ATOM 747 C C . LYS A 1 99 ? 14.817 -4.782 -9.701 1.00 96.25 99 LYS A C 1
ATOM 749 O O . LYS A 1 99 ? 14.326 -5.158 -8.644 1.00 96.25 99 LYS A O 1
ATOM 754 N N . GLU A 1 100 ? 15.157 -3.515 -9.913 1.00 96.31 100 GLU A N 1
ATOM 755 C CA . GLU A 1 100 ? 15.100 -2.481 -8.878 1.00 96.31 100 GLU A CA 1
ATOM 756 C C . GLU A 1 100 ? 13.671 -2.245 -8.362 1.00 96.31 100 GLU A 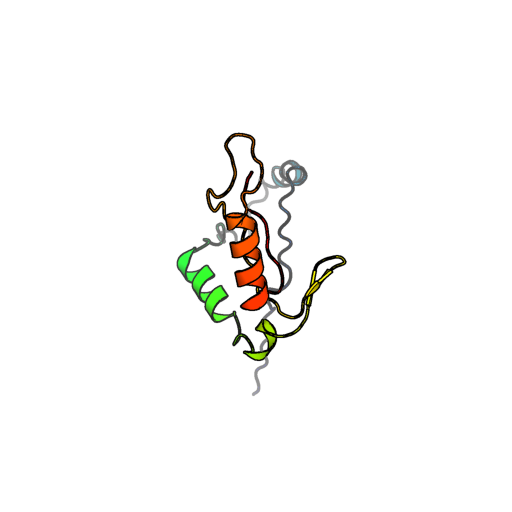C 1
ATOM 758 O O . GLU A 1 100 ? 13.486 -1.894 -7.199 1.00 96.31 100 GLU A O 1
ATOM 763 N N . LEU A 1 101 ? 12.643 -2.458 -9.198 1.00 95.50 101 LEU A N 1
ATOM 764 C CA . LEU A 1 101 ? 11.248 -2.366 -8.756 1.00 95.50 101 LEU A CA 1
ATOM 765 C C . LEU A 1 101 ? 10.894 -3.497 -7.785 1.00 95.50 101 LEU A C 1
ATOM 767 O O . LEU A 1 101 ? 10.166 -3.278 -6.817 1.00 95.50 101 LEU A O 1
ATOM 771 N N . ILE A 1 102 ? 11.410 -4.698 -8.052 1.00 95.50 102 ILE A N 1
ATOM 772 C CA . ILE A 1 102 ? 11.227 -5.866 -7.188 1.00 95.50 102 ILE A CA 1
ATOM 773 C C . ILE A 1 102 ? 11.945 -5.622 -5.862 1.00 95.50 102 ILE A C 1
ATOM 775 O O . ILE A 1 102 ? 11.322 -5.761 -4.811 1.00 95.50 102 ILE A O 1
ATOM 779 N N . ASP A 1 103 ? 13.206 -5.192 -5.915 1.00 97.38 103 ASP A N 1
ATOM 780 C CA . ASP A 1 103 ? 14.023 -4.917 -4.730 1.00 97.38 103 ASP A CA 1
ATOM 781 C C . ASP A 1 103 ? 13.354 -3.853 -3.833 1.00 97.38 103 ASP A C 1
ATOM 783 O O . ASP A 1 103 ? 13.237 -4.045 -2.623 1.00 97.38 103 ASP A O 1
ATOM 787 N N . ALA A 1 104 ? 12.784 -2.794 -4.422 1.00 95.75 104 ALA A N 1
ATOM 788 C CA . ALA A 1 104 ? 12.027 -1.780 -3.683 1.00 95.75 104 ALA A CA 1
ATOM 789 C C . ALA A 1 104 ? 10.767 -2.342 -2.994 1.00 95.75 104 ALA A C 1
ATOM 791 O O . ALA A 1 104 ? 10.425 -1.940 -1.880 1.00 95.75 104 ALA A O 1
ATOM 792 N N . TYR A 1 105 ? 10.045 -3.271 -3.630 1.00 96.50 105 TYR A N 1
ATOM 793 C CA . TYR A 1 105 ? 8.900 -3.927 -2.990 1.00 96.50 105 TYR A CA 1
ATOM 794 C C . TYR A 1 105 ? 9.322 -4.886 -1.877 1.00 96.50 105 TYR A C 1
ATOM 796 O O . TYR A 1 105 ? 8.621 -4.953 -0.864 1.00 96.50 105 TYR A O 1
ATOM 804 N N . VAL A 1 106 ? 10.456 -5.577 -2.020 1.00 97.38 106 VAL A N 1
ATOM 805 C CA . VAL A 1 106 ? 11.022 -6.429 -0.963 1.00 97.38 106 VAL A CA 1
ATOM 806 C C . VAL A 1 106 ? 11.372 -5.586 0.259 1.00 97.38 106 VAL A C 1
ATOM 808 O O . VAL A 1 106 ? 10.893 -5.891 1.350 1.00 97.38 106 VAL A O 1
ATOM 811 N N . GLU A 1 107 ? 12.083 -4.474 0.071 1.00 97.56 107 GLU A N 1
ATOM 812 C CA . GLU A 1 107 ? 12.455 -3.563 1.160 1.00 97.56 107 GLU A CA 1
ATOM 813 C C . GLU A 1 107 ? 11.221 -3.041 1.921 1.00 97.56 107 GLU A C 1
ATOM 815 O O . GLU A 1 107 ? 11.196 -3.009 3.152 1.00 97.56 107 GLU A O 1
ATOM 820 N N . LEU A 1 108 ? 10.136 -2.705 1.213 1.00 96.69 108 LEU A N 1
ATOM 821 C CA . LEU A 1 108 ? 8.873 -2.297 1.845 1.00 96.69 108 LEU A CA 1
ATOM 822 C C . LEU A 1 108 ? 8.205 -3.430 2.640 1.00 96.69 108 LEU A C 1
ATOM 824 O O . LEU A 1 108 ? 7.606 -3.181 3.695 1.00 96.69 108 LEU A O 1
ATOM 828 N N . CYS A 1 109 ? 8.280 -4.667 2.147 1.00 95.94 109 CYS A N 1
ATOM 829 C CA . CYS A 1 109 ? 7.754 -5.833 2.856 1.00 95.94 109 CYS A CA 1
ATOM 830 C C . CYS A 1 109 ? 8.561 -6.118 4.130 1.00 95.94 109 CYS A C 1
ATOM 832 O O . CYS A 1 109 ? 7.966 -6.359 5.185 1.00 95.94 109 CYS A O 1
ATOM 834 N N . GLU A 1 110 ? 9.889 -6.023 4.051 1.00 97.56 110 GLU A N 1
ATOM 835 C CA . GLU A 1 110 ? 10.808 -6.177 5.184 1.00 97.56 110 GLU A CA 1
ATOM 836 C C . GLU A 1 110 ? 10.623 -5.062 6.224 1.00 97.56 110 GLU A C 1
ATOM 838 O O . GLU A 1 110 ? 10.510 -5.342 7.419 1.00 97.56 110 GLU A O 1
ATOM 843 N N . GLY A 1 111 ? 10.464 -3.810 5.777 1.00 96.31 111 GLY A N 1
ATOM 844 C CA . GLY A 1 111 ? 10.145 -2.653 6.628 1.00 96.31 111 GLY A CA 1
ATOM 845 C C . GLY A 1 111 ? 8.752 -2.720 7.264 1.00 96.31 111 GLY A C 1
ATOM 846 O O . GLY A 1 111 ? 8.454 -2.054 8.257 1.00 96.31 111 GLY A O 1
ATOM 847 N N . GLY A 1 112 ? 7.902 -3.588 6.731 1.00 95.75 112 GLY A N 1
ATOM 848 C CA . GLY A 1 112 ? 6.785 -4.144 7.457 1.00 95.75 112 GLY A CA 1
ATOM 849 C C . GLY A 1 112 ? 5.400 -3.648 7.089 1.00 95.75 112 GLY A C 1
ATOM 850 O O . GLY A 1 112 ? 4.470 -3.704 7.902 1.00 95.75 112 GLY A O 1
ATOM 851 N N . VAL A 1 113 ? 5.249 -3.213 5.846 1.00 96.75 113 VAL A N 1
ATOM 852 C CA . VAL A 1 113 ? 3.958 -2.892 5.241 1.00 96.75 113 VAL A CA 1
ATOM 853 C C . VAL A 1 113 ? 3.054 -4.136 5.204 1.00 96.75 113 VAL A C 1
ATOM 855 O O . VAL A 1 113 ? 3.518 -5.260 5.014 1.00 96.75 113 VAL A O 1
ATOM 858 N N . GLY A 1 114 ? 1.751 -3.948 5.427 1.00 95.88 114 GLY A N 1
ATOM 859 C CA . GLY A 1 114 ? 0.764 -5.030 5.409 1.00 95.88 114 GLY A CA 1
ATOM 860 C C . GLY A 1 114 ? 0.231 -5.357 4.014 1.00 95.88 114 GLY A C 1
ATOM 861 O O . GLY A 1 114 ? -0.089 -6.512 3.748 1.00 95.88 114 GLY A O 1
ATOM 862 N N . ALA A 1 115 ? 0.128 -4.356 3.135 1.00 96.19 115 ALA A N 1
ATOM 863 C CA . ALA A 1 115 ? -0.243 -4.523 1.730 1.00 96.19 115 ALA A CA 1
ATOM 864 C C . ALA A 1 115 ? 0.280 -3.364 0.862 1.00 96.19 115 ALA A C 1
ATOM 866 O O . ALA A 1 115 ? 0.377 -2.222 1.321 1.00 96.19 115 ALA A O 1
ATOM 867 N N . ILE A 1 116 ? 0.575 -3.644 -0.408 1.00 96.44 116 ILE A N 1
ATOM 868 C CA . ILE A 1 116 ? 1.057 -2.662 -1.387 1.00 96.44 116 ILE A CA 1
ATOM 869 C C . ILE A 1 116 ? 0.075 -2.607 -2.556 1.00 96.44 116 ILE A C 1
ATOM 871 O O . ILE A 1 116 ? -0.268 -3.639 -3.128 1.00 96.44 116 ILE A O 1
ATOM 875 N N . ILE A 1 117 ? -0.360 -1.401 -2.919 1.00 95.81 117 ILE A N 1
ATOM 876 C CA . ILE A 1 117 ? -1.074 -1.149 -4.172 1.00 95.81 117 ILE A CA 1
ATOM 877 C C . ILE A 1 117 ? -0.024 -0.733 -5.203 1.00 95.81 117 ILE A C 1
ATOM 879 O O . ILE A 1 117 ? 0.724 0.221 -4.978 1.00 95.81 117 ILE A O 1
ATOM 883 N N . THR A 1 118 ? 0.064 -1.455 -6.317 1.00 94.06 118 THR A N 1
ATOM 884 C CA . THR A 1 118 ? 1.032 -1.158 -7.379 1.00 94.06 118 THR A CA 1
ATOM 885 C C . THR A 1 118 ? 0.703 0.165 -8.071 1.00 94.06 118 THR A C 1
ATOM 887 O O . THR A 1 118 ? -0.452 0.589 -8.123 1.00 94.06 118 THR A O 1
ATOM 890 N N . GLY A 1 119 ? 1.735 0.848 -8.574 1.00 90.19 119 GLY A N 1
ATOM 891 C CA . GLY A 1 119 ? 1.567 2.063 -9.374 1.00 90.19 119 GLY A CA 1
ATOM 892 C C . GLY A 1 119 ? 0.896 1.789 -10.721 1.00 90.19 119 GLY A C 1
ATOM 893 O O . GLY A 1 119 ? 0.717 0.636 -11.112 1.00 90.19 119 GLY A O 1
ATOM 894 N N . ALA A 1 120 ? 0.546 2.863 -11.430 1.00 82.69 120 ALA A N 1
ATOM 895 C CA . ALA A 1 120 ? 0.110 2.752 -12.815 1.00 82.69 120 ALA A CA 1
ATOM 896 C C . ALA A 1 120 ? 1.279 2.260 -13.680 1.00 82.69 120 ALA A C 1
ATOM 898 O O . ALA A 1 120 ? 2.406 2.753 -13.522 1.00 82.69 120 ALA A O 1
ATOM 899 N N . ILE A 1 121 ? 0.967 1.289 -14.537 1.00 67.75 121 ILE A N 1
ATOM 900 C CA . ILE A 1 121 ? 1.823 0.724 -15.584 1.00 67.75 121 ILE A CA 1
ATOM 901 C C . ILE A 1 121 ? 1.468 1.336 -16.934 1.00 67.75 121 ILE A C 1
ATOM 903 O O . ILE A 1 121 ? 0.261 1.593 -17.153 1.00 67.75 121 ILE A O 1
#